Protein AF-M5EM94-F1 (afdb_monomer_lite)

Organism: NCBI:txid1297569

Foldseek 3Di:
DDDDDDDDDPDADDPVDDDDDDDDDDDDPPDDAQDKDFDWDWDDHPNDIDTCVVVGDIDGHHDDD

Radius of gyration: 14.91 Å; chains: 1; bounding box: 37×22×41 Å

pLDDT: mean 78.24, std 10.99, range [44.78, 90.62]

InterPro domains:
  IPR012533 YncI, copper-binding domain [PF07987] (7-56)
  IPR038507 YcnI-like superfamily [G3DSA:2.60.40.2230] (4-65)

Secondary structure (DSSP, 8-state):
---PPPP----PPPTT------------TTPPTTPEEE--EEEEETTEEEEE-TTPPEEEPPPP-

Structure (mmCIF, N/CA/C/O backbone):
data_AF-M5EM94-F1
#
_entry.id   AF-M5EM94-F1
#
loop_
_atom_site.group_PDB
_atom_site.id
_atom_site.type_symbol
_atom_site.label_atom_id
_atom_site.label_alt_id
_atom_site.label_comp_id
_atom_site.label_asym_id
_atom_site.label_entity_id
_atom_site.label_seq_id
_atom_site.pdbx_PDB_ins_code
_atom_site.Cartn_x
_atom_site.Cartn_y
_atom_site.Cartn_z
_atom_site.occupancy
_atom_site.B_iso_or_equiv
_atom_site.auth_seq_id
_atom_site.auth_comp_id
_atom_site.auth_asym_id
_atom_site.auth_atom_id
_atom_site.pdbx_PDB_model_num
ATOM 1 N N . MET A 1 1 ? -17.676 7.451 -1.015 1.00 44.78 1 MET A N 1
ATOM 2 C CA . MET A 1 1 ? -16.554 8.303 -1.463 1.00 44.78 1 MET A CA 1
ATOM 3 C C . MET A 1 1 ? -15.684 7.440 -2.358 1.00 44.78 1 MET A C 1
ATOM 5 O O . MET A 1 1 ? -15.357 6.348 -1.904 1.00 44.78 1 MET A O 1
ATOM 9 N N . PRO A 1 2 ? -15.403 7.825 -3.612 1.00 49.81 2 PRO A N 1
ATOM 10 C CA . PRO A 1 2 ? -14.469 7.069 -4.433 1.00 49.81 2 PRO A CA 1
ATOM 11 C C . PRO A 1 2 ? -13.066 7.215 -3.836 1.00 49.81 2 PRO A C 1
ATOM 13 O O . PRO A 1 2 ? -12.670 8.291 -3.392 1.00 49.81 2 PRO A O 1
ATOM 16 N N . ILE A 1 3 ? -12.370 6.091 -3.742 1.00 57.38 3 ILE A N 1
ATOM 17 C CA . ILE A 1 3 ? -10.948 6.036 -3.426 1.00 57.38 3 ILE A CA 1
ATOM 18 C C . ILE A 1 3 ? -10.203 6.406 -4.709 1.00 57.38 3 ILE A C 1
ATOM 20 O O . ILE A 1 3 ? -10.232 5.647 -5.672 1.00 57.38 3 ILE A O 1
ATOM 24 N N . GLU A 1 4 ? -9.608 7.594 -4.744 1.00 57.22 4 GLU A N 1
ATOM 25 C CA . GLU A 1 4 ? -8.769 8.013 -5.869 1.00 57.22 4 GLU A CA 1
ATOM 26 C C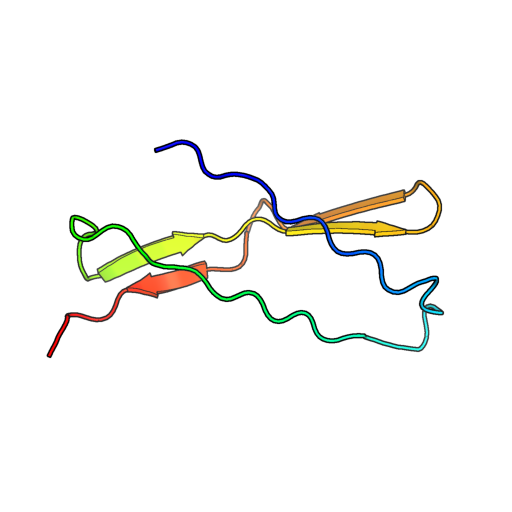 . GLU A 1 4 ? -7.386 7.349 -5.742 1.00 57.22 4 GLU A C 1
ATOM 28 O O . GLU A 1 4 ? -6.825 7.343 -4.637 1.00 57.22 4 GLU A O 1
ATOM 33 N N . PRO A 1 5 ? -6.834 6.765 -6.821 1.00 56.75 5 PRO A N 1
ATOM 34 C CA . PRO A 1 5 ? -5.475 6.240 -6.813 1.00 56.75 5 PRO A CA 1
ATOM 35 C C . PRO A 1 5 ? -4.474 7.387 -6.624 1.00 56.75 5 PRO A C 1
ATOM 37 O O . PRO A 1 5 ? -4.662 8.492 -7.128 1.00 56.75 5 PRO A O 1
ATOM 40 N N . ALA A 1 6 ? -3.411 7.127 -5.866 1.00 58.03 6 ALA A N 1
ATOM 41 C CA . ALA A 1 6 ? -2.282 8.038 -5.748 1.00 58.03 6 ALA A CA 1
ATOM 42 C C . ALA A 1 6 ? -1.146 7.516 -6.635 1.00 58.03 6 ALA A C 1
ATOM 44 O O . ALA A 1 6 ? -0.622 6.436 -6.369 1.00 58.03 6 ALA A O 1
ATOM 45 N N . ASP A 1 7 ? -0.769 8.282 -7.659 1.00 61.66 7 ASP A N 1
ATOM 46 C CA . ASP A 1 7 ? 0.344 7.964 -8.556 1.00 61.66 7 ASP A CA 1
ATOM 47 C C . ASP A 1 7 ? 1.619 8.695 -8.107 1.00 61.66 7 ASP A C 1
ATOM 49 O O . ASP A 1 7 ? 1.614 9.912 -7.895 1.00 61.66 7 ASP A O 1
ATOM 53 N N . TRP A 1 8 ? 2.726 7.963 -7.963 1.00 63.00 8 TRP A N 1
ATOM 54 C CA . TRP A 1 8 ? 4.044 8.524 -7.657 1.00 63.00 8 TRP A CA 1
ATOM 55 C C . TRP A 1 8 ? 5.070 8.088 -8.707 1.00 63.00 8 TRP A C 1
ATOM 57 O O . TRP A 1 8 ? 5.129 6.919 -9.077 1.00 63.00 8 TRP A O 1
ATOM 67 N N . SER A 1 9 ? 5.898 9.028 -9.172 1.00 62.53 9 SER A N 1
ATOM 68 C CA . SER A 1 9 ? 6.935 8.787 -10.181 1.00 62.53 9 SER A CA 1
ATOM 69 C C . SER A 1 9 ? 8.245 9.490 -9.795 1.00 62.53 9 SER A C 1
ATOM 71 O O . SER A 1 9 ? 8.423 10.672 -10.096 1.00 62.53 9 SER A O 1
ATOM 73 N N . GLY A 1 10 ? 9.159 8.788 -9.118 1.00 64.19 10 GLY A N 1
ATOM 74 C CA . GLY A 1 10 ? 10.480 9.318 -8.731 1.00 64.19 10 GLY A CA 1
ATOM 75 C C . GLY A 1 10 ? 11.655 8.931 -9.634 1.00 64.19 10 GLY A C 1
ATOM 76 O O . GLY A 1 10 ? 12.770 9.377 -9.382 1.00 64.19 10 GLY A O 1
ATOM 77 N N . GLY A 1 11 ? 11.434 8.149 -10.697 1.00 66.56 11 GLY A N 1
ATOM 78 C CA . GLY A 1 11 ? 12.477 7.729 -11.644 1.00 66.56 11 GLY A CA 1
ATOM 79 C C . GLY A 1 11 ? 12.611 6.208 -11.768 1.00 66.56 11 GLY A C 1
ATOM 80 O O . GLY A 1 11 ? 11.739 5.467 -11.327 1.00 66.56 11 GLY A O 1
ATOM 81 N N . SER A 1 12 ? 13.691 5.747 -12.411 1.00 64.44 12 SER A N 1
ATOM 82 C CA . SER A 1 12 ? 14.008 4.319 -12.558 1.00 64.44 12 SER A CA 1
ATOM 83 C C . SER A 1 12 ? 14.857 3.850 -11.374 1.00 64.44 12 SER A C 1
ATOM 85 O O . SER A 1 12 ? 15.935 4.397 -11.139 1.00 64.44 12 SER A O 1
ATOM 87 N N . LEU A 1 13 ? 14.361 2.860 -10.631 1.00 67.94 13 LEU A N 1
ATOM 88 C CA . LEU A 1 13 ? 15.060 2.229 -9.515 1.00 67.94 13 LEU A CA 1
ATOM 89 C C . LEU A 1 13 ? 15.701 0.918 -10.006 1.00 67.94 13 LEU A C 1
ATOM 91 O O . LEU A 1 13 ? 14.977 0.058 -10.514 1.00 67.94 13 LEU A O 1
ATOM 95 N N . PRO A 1 14 ? 17.033 0.747 -9.908 1.00 71.62 14 PRO A N 1
ATOM 96 C CA . PRO A 1 14 ? 17.670 -0.526 -10.233 1.00 71.62 14 PRO A CA 1
ATOM 97 C C . PRO A 1 14 ? 17.232 -1.629 -9.259 1.00 71.62 14 PRO A C 1
ATOM 99 O O . PRO A 1 14 ? 16.985 -1.353 -8.090 1.00 71.62 14 PRO A O 1
ATOM 102 N N . ASP A 1 15 ? 17.210 -2.876 -9.733 1.00 70.81 15 ASP A N 1
ATOM 103 C CA . ASP A 1 15 ? 16.713 -4.060 -9.002 1.00 70.81 15 ASP A CA 1
ATOM 104 C C . ASP A 1 15 ? 17.414 -4.311 -7.649 1.00 70.81 15 ASP A C 1
ATOM 106 O O . ASP A 1 15 ? 16.851 -4.896 -6.731 1.00 70.81 15 ASP A O 1
ATOM 110 N N . GLU A 1 16 ? 18.645 -3.817 -7.489 1.00 74.88 16 GLU A N 1
ATOM 111 C CA . GLU A 1 16 ? 19.437 -3.943 -6.258 1.00 74.88 16 GLU A CA 1
ATOM 112 C C . GLU A 1 16 ? 18.988 -2.989 -5.134 1.00 74.88 16 GLU A C 1
ATOM 114 O O . GLU A 1 16 ? 19.496 -3.071 -4.011 1.00 74.88 16 GLU A O 1
ATOM 119 N N . PHE A 1 17 ? 18.055 -2.073 -5.412 1.00 73.81 17 PHE A N 1
ATOM 120 C CA . PHE A 1 17 ? 17.621 -1.035 -4.482 1.00 73.81 17 PHE A CA 1
ATOM 121 C C . PHE A 1 17 ? 16.119 -1.101 -4.202 1.00 73.81 17 PHE A C 1
ATOM 123 O O . PHE A 1 17 ? 15.319 -1.552 -5.015 1.00 73.81 17 PHE A O 1
ATOM 130 N N . HIS A 1 18 ? 15.737 -0.598 -3.030 1.00 74.12 18 HIS A N 1
ATOM 131 C CA . HIS A 1 18 ? 14.350 -0.327 -2.667 1.00 74.12 18 HIS A CA 1
ATOM 132 C C . HIS A 1 18 ? 14.196 1.172 -2.406 1.00 74.12 18 HIS A C 1
ATOM 134 O O . HIS A 1 18 ? 15.135 1.822 -1.946 1.00 74.12 18 HIS A O 1
ATOM 140 N N . ASP A 1 19 ? 13.012 1.699 -2.693 1.00 74.88 19 ASP A N 1
ATOM 141 C CA . ASP A 1 19 ? 12.613 3.054 -2.322 1.00 74.88 19 ASP A CA 1
ATOM 142 C C . ASP A 1 19 ? 11.429 2.982 -1.349 1.00 74.88 19 ASP A C 1
ATOM 144 O O . ASP A 1 19 ? 10.710 1.976 -1.305 1.00 74.88 19 ASP A O 1
ATOM 148 N N . GLU A 1 20 ? 11.244 4.021 -0.539 1.00 78.75 20 GLU A N 1
ATOM 149 C CA . GLU A 1 20 ? 10.180 4.079 0.464 1.00 78.75 20 GLU A CA 1
ATOM 150 C C . GLU A 1 20 ? 9.092 5.072 0.051 1.00 78.75 20 GLU A C 1
ATOM 152 O O . GLU A 1 20 ? 9.333 6.263 -0.152 1.00 78.75 20 GLU A O 1
ATOM 157 N N . PHE A 1 21 ? 7.852 4.585 0.001 1.00 77.06 21 PHE A N 1
ATOM 158 C CA . PHE A 1 21 ? 6.684 5.400 -0.316 1.00 77.06 21 PHE A CA 1
ATOM 159 C C . PHE A 1 21 ? 5.871 5.704 0.934 1.00 77.06 21 PHE A C 1
ATOM 161 O O . PHE A 1 21 ? 5.394 4.802 1.624 1.00 77.06 21 PHE A O 1
ATOM 168 N N . VAL A 1 22 ? 5.642 6.994 1.188 1.00 81.94 22 VAL A N 1
ATOM 169 C CA . VAL A 1 22 ? 4.805 7.461 2.296 1.00 81.94 22 VAL A CA 1
ATOM 170 C C . VAL A 1 22 ? 3.620 8.241 1.740 1.00 81.94 22 VAL A C 1
ATOM 172 O O . VAL A 1 22 ? 3.779 9.342 1.218 1.00 81.94 22 VAL A O 1
ATOM 175 N N . PHE A 1 23 ? 2.410 7.705 1.909 1.00 81.00 23 PHE A N 1
ATOM 176 C CA . PHE A 1 23 ? 1.170 8.439 1.659 1.00 81.00 23 PHE A CA 1
ATOM 177 C C . PHE A 1 23 ? 0.514 8.848 2.980 1.00 81.00 23 PHE A C 1
ATOM 179 O O . PHE A 1 23 ? 0.599 8.156 3.996 1.00 81.00 23 PHE A O 1
ATOM 186 N N . ARG A 1 24 ? -0.158 10.001 2.978 1.00 85.06 24 ARG A N 1
ATOM 187 C CA . ARG A 1 24 ? -0.968 10.473 4.106 1.00 85.06 24 ARG A CA 1
ATOM 188 C C . ARG A 1 24 ? -2.394 10.670 3.629 1.00 85.06 24 ARG A C 1
ATOM 190 O O . ARG A 1 24 ? -2.628 11.339 2.630 1.00 85.06 24 ARG A O 1
ATOM 197 N N . GLY A 1 25 ? -3.340 10.106 4.366 1.00 84.44 25 GLY A N 1
ATOM 198 C CA . GLY A 1 25 ? -4.761 10.202 4.069 1.00 84.44 25 GLY A CA 1
ATOM 199 C C . GLY A 1 25 ? -5.589 10.229 5.344 1.00 84.44 25 GLY A C 1
ATOM 200 O O . GLY A 1 25 ? -5.081 9.998 6.442 1.00 84.44 25 GLY A O 1
ATOM 201 N N . THR A 1 26 ? -6.876 10.524 5.191 1.00 84.31 26 THR A N 1
ATOM 202 C CA . THR A 1 26 ? -7.843 10.477 6.290 1.00 84.31 26 THR A CA 1
ATOM 203 C C . THR A 1 26 ? -8.749 9.272 6.098 1.00 84.31 26 THR A C 1
ATOM 205 O O . THR A 1 26 ? -9.233 9.016 5.000 1.00 84.31 26 THR A O 1
ATOM 208 N N . LEU A 1 27 ? -8.978 8.532 7.178 1.00 84.38 27 LEU A N 1
ATOM 209 C CA . LEU A 1 27 ? -9.898 7.404 7.202 1.00 84.38 27 LEU A CA 1
ATOM 210 C C . LEU A 1 27 ? -11.318 7.892 7.507 1.00 84.38 27 LEU A C 1
ATOM 212 O O . LEU A 1 27 ? -11.501 8.787 8.336 1.00 84.38 27 LEU A O 1
ATOM 216 N N . ALA A 1 28 ? -12.316 7.300 6.847 1.00 85.12 28 ALA A N 1
ATOM 217 C CA . ALA A 1 28 ? -13.715 7.658 7.052 1.00 85.12 28 ALA A CA 1
ATOM 218 C C . ALA A 1 28 ? -14.131 7.458 8.523 1.00 85.12 28 ALA A C 1
ATOM 220 O O . ALA A 1 28 ? -13.676 6.536 9.206 1.00 85.12 28 ALA A O 1
ATOM 221 N N . ALA A 1 29 ? -14.959 8.370 9.035 1.00 81.62 29 ALA A N 1
ATOM 222 C CA . ALA A 1 29 ? -15.281 8.439 10.461 1.00 81.62 29 ALA A CA 1
ATOM 223 C C . ALA A 1 29 ? -16.151 7.271 10.955 1.00 81.62 29 ALA A C 1
ATOM 225 O O . ALA A 1 29 ? -16.167 6.994 12.152 1.00 81.62 29 ALA A O 1
ATOM 226 N N . ASP A 1 30 ? -16.850 6.608 10.040 1.00 84.44 30 ASP A N 1
ATOM 227 C CA . ASP A 1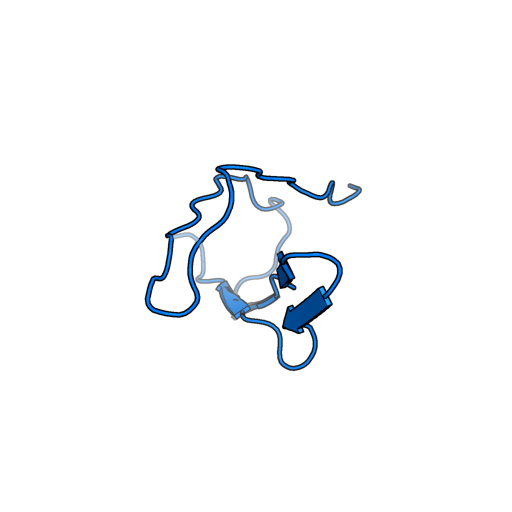 30 ? -17.795 5.5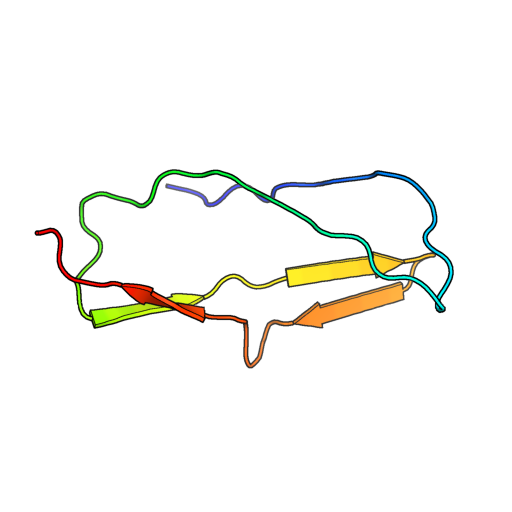14 10.254 1.00 84.44 30 ASP A CA 1
ATOM 228 C C . ASP A 1 30 ? -17.156 4.115 10.173 1.00 84.44 30 ASP A C 1
ATOM 230 O O . ASP A 1 30 ? -17.846 3.105 10.322 1.00 84.44 30 ASP A O 1
ATOM 234 N N . LEU A 1 31 ? -15.835 4.029 9.988 1.00 86.19 31 LEU A N 1
ATOM 235 C CA . LEU A 1 31 ? -15.128 2.750 9.982 1.00 86.19 31 LEU A CA 1
ATOM 236 C C . LEU A 1 31 ? -15.179 2.068 11.353 1.00 86.19 31 LEU A C 1
ATOM 238 O O . LEU A 1 31 ? -14.888 2.662 12.394 1.00 86.19 31 LEU A O 1
ATOM 242 N N . THR A 1 32 ? -15.518 0.779 11.347 1.00 84.00 32 THR A N 1
ATOM 243 C CA . THR A 1 32 ? -15.685 -0.004 12.573 1.00 84.00 32 THR A CA 1
ATOM 244 C C . THR A 1 32 ? -14.333 -0.448 13.131 1.00 84.00 32 THR A C 1
ATOM 246 O O . THR A 1 32 ? -13.502 -1.024 12.426 1.00 84.00 32 THR A O 1
ATOM 249 N N . ALA A 1 33 ? -14.118 -0.230 14.431 1.00 84.69 33 ALA A N 1
ATOM 250 C CA . ALA A 1 33 ? -12.947 -0.753 15.127 1.00 84.69 33 ALA A CA 1
ATOM 251 C C . ALA A 1 33 ? -12.879 -2.288 15.017 1.00 84.69 33 ALA A C 1
ATOM 253 O O . ALA A 1 33 ? -13.894 -2.980 15.060 1.00 84.69 33 ALA A O 1
ATOM 254 N N . GLY A 1 34 ? -11.670 -2.830 14.882 1.00 83.06 34 GLY A N 1
ATOM 255 C CA . GLY A 1 34 ? -11.433 -4.264 14.717 1.00 83.06 34 GLY A CA 1
ATOM 256 C C . GLY A 1 34 ? -11.498 -4.769 13.273 1.00 83.06 34 GLY A C 1
ATOM 257 O O . GLY A 1 34 ? -11.014 -5.877 13.025 1.00 83.06 34 GLY A O 1
ATOM 258 N N . GLN A 1 35 ? -12.006 -3.975 12.322 1.00 85.75 35 GLN A N 1
ATOM 259 C CA . GLN A 1 35 ? -11.957 -4.303 10.896 1.00 85.75 35 GLN A CA 1
ATOM 260 C C . GLN A 1 35 ? -10.512 -4.239 10.366 1.00 85.75 35 GLN A C 1
ATOM 262 O O . GLN A 1 35 ? -9.693 -3.446 10.843 1.00 85.75 35 GLN A O 1
ATOM 267 N N . LYS A 1 36 ? -10.185 -5.084 9.380 1.00 86.69 36 LYS A N 1
ATOM 268 C CA . LYS A 1 36 ? -8.953 -4.952 8.593 1.00 86.69 36 LYS A CA 1
ATOM 269 C C . LYS A 1 36 ? -9.218 -4.043 7.400 1.00 86.69 36 LYS A C 1
ATOM 271 O O . LYS A 1 36 ? -10.125 -4.318 6.618 1.00 86.69 36 LYS A O 1
ATOM 276 N N . LEU A 1 37 ? -8.416 -2.995 7.268 1.00 88.75 37 LEU A N 1
ATOM 277 C CA . LEU A 1 37 ? -8.337 -2.211 6.042 1.00 88.75 37 LEU A CA 1
ATOM 278 C C . LEU A 1 37 ? -7.202 -2.760 5.197 1.00 88.75 37 LEU A C 1
ATOM 280 O O . LEU A 1 37 ? -6.105 -2.961 5.714 1.00 88.75 37 LEU A O 1
ATOM 284 N N . TYR A 1 38 ? -7.477 -2.978 3.919 1.00 88.94 38 TYR A N 1
ATOM 285 C CA . TYR A 1 38 ? -6.503 -3.441 2.944 1.00 88.94 38 TYR A CA 1
ATOM 286 C C . TYR A 1 38 ? -6.093 -2.287 2.039 1.00 88.94 38 TYR A C 1
ATOM 288 O O . TYR A 1 38 ? -6.938 -1.485 1.640 1.00 88.94 38 TYR A O 1
ATOM 296 N N . PHE A 1 39 ? -4.809 -2.232 1.706 1.00 89.00 39 PHE A N 1
ATOM 297 C CA . PHE A 1 39 ? -4.231 -1.256 0.791 1.00 89.00 39 PHE A CA 1
ATOM 298 C C . PHE A 1 39 ? -3.594 -2.024 -0.367 1.00 89.00 39 PHE A C 1
ATOM 300 O O . PHE A 1 39 ? -2.435 -2.423 -0.261 1.00 89.00 39 PHE A O 1
ATOM 307 N N . PRO A 1 40 ? -4.354 -2.313 -1.438 1.00 90.62 40 PRO A N 1
ATOM 308 C CA . PRO A 1 40 ? -3.811 -2.945 -2.632 1.00 90.62 40 PRO A CA 1
ATOM 309 C C . PRO A 1 40 ? -2.726 -2.056 -3.242 1.00 90.62 40 PRO A C 1
ATOM 311 O O . PRO A 1 40 ? -2.940 -0.854 -3.401 1.00 90.62 40 PRO A O 1
ATOM 314 N N . VAL A 1 41 ? -1.582 -2.643 -3.595 1.00 88.75 41 VAL A N 1
ATOM 315 C CA . VAL A 1 41 ? -0.462 -1.918 -4.214 1.00 88.75 41 VAL A CA 1
ATOM 316 C C . VAL A 1 41 ? -0.184 -2.504 -5.592 1.00 88.75 41 VAL A C 1
ATOM 318 O O . VAL A 1 41 ? -0.128 -3.724 -5.759 1.00 88.75 41 VAL A O 1
ATOM 321 N N . VAL A 1 42 ? -0.013 -1.629 -6.580 1.00 89.19 42 VAL A N 1
ATOM 322 C CA . VAL A 1 42 ? 0.504 -1.989 -7.901 1.00 89.19 42 VAL A CA 1
ATOM 323 C C . VAL A 1 42 ? 1.822 -1.256 -8.084 1.00 89.19 42 VAL A C 1
ATOM 325 O O . VAL A 1 42 ? 1.867 -0.036 -7.962 1.00 89.19 42 VAL A O 1
ATOM 328 N N . GLN A 1 43 ? 2.886 -2.006 -8.343 1.00 86.12 43 GLN A N 1
ATOM 329 C CA . GLN A 1 43 ? 4.194 -1.460 -8.674 1.00 86.12 43 GLN A CA 1
ATOM 330 C C . GLN A 1 43 ? 4.420 -1.640 -10.169 1.00 86.12 43 GLN A C 1
ATOM 332 O O . GLN A 1 43 ? 4.407 -2.766 -10.659 1.00 86.12 43 GLN A O 1
ATOM 337 N N . GLU A 1 44 ? 4.642 -0.545 -10.890 1.00 85.06 44 GLU A N 1
ATOM 338 C CA . GLU A 1 44 ? 4.943 -0.578 -12.321 1.00 85.06 44 GLU A CA 1
ATOM 339 C 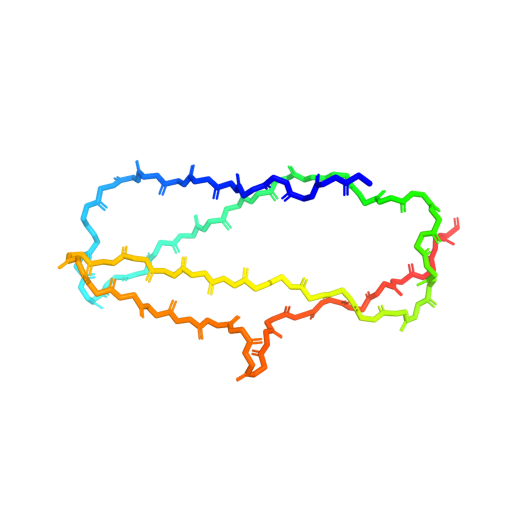C . GLU A 1 44 ? 6.418 -0.245 -12.560 1.00 85.06 44 GLU A C 1
ATOM 341 O O . GLU A 1 44 ? 6.922 0.772 -12.085 1.00 85.06 44 GLU A O 1
ATOM 346 N N . CYS A 1 45 ? 7.133 -1.104 -13.290 1.00 79.44 45 CYS A N 1
ATOM 347 C CA . CYS A 1 45 ? 8.549 -0.927 -13.618 1.00 79.44 45 CYS A CA 1
ATOM 348 C C . CYS A 1 45 ? 8.804 -1.352 -15.070 1.00 79.44 45 CYS A C 1
ATOM 350 O O . CYS A 1 45 ? 8.578 -2.501 -15.437 1.00 79.44 45 CYS A O 1
ATOM 352 N N . HIS A 1 46 ? 9.277 -0.424 -15.910 1.00 77.44 46 HIS A N 1
ATOM 353 C CA . HIS A 1 46 ? 9.646 -0.671 -17.317 1.00 77.44 46 HIS A CA 1
ATOM 354 C C . HIS A 1 46 ? 8.598 -1.457 -18.143 1.00 77.44 46 HIS A C 1
ATOM 356 O O . HIS A 1 46 ? 8.949 -2.281 -18.984 1.00 77.44 46 HIS A O 1
ATOM 362 N N . GLY A 1 47 ? 7.303 -1.203 -17.916 1.00 79.62 47 GLY A N 1
ATOM 363 C CA . GLY A 1 47 ? 6.200 -1.866 -18.629 1.00 79.62 47 GLY A CA 1
ATOM 364 C C . GLY A 1 47 ? 5.758 -3.212 -18.042 1.00 79.62 47 GLY A C 1
ATOM 365 O O . GLY A 1 47 ? 4.799 -3.798 -18.541 1.00 79.62 47 GLY A O 1
ATOM 366 N N . ALA A 1 48 ? 6.411 -3.688 -16.980 1.00 82.31 48 ALA A N 1
ATOM 367 C CA . ALA A 1 48 ? 5.927 -4.775 -16.134 1.00 82.31 48 ALA A CA 1
ATOM 368 C C . ALA A 1 48 ? 5.172 -4.217 -14.917 1.00 82.31 48 ALA A C 1
ATOM 370 O O . ALA A 1 48 ? 5.389 -3.072 -14.517 1.00 82.31 48 ALA A O 1
ATOM 371 N N . ALA A 1 49 ? 4.285 -5.029 -14.335 1.00 88.88 49 ALA A N 1
ATOM 372 C CA . ALA A 1 49 ? 3.477 -4.635 -13.188 1.00 88.88 49 ALA A CA 1
ATOM 373 C C . ALA A 1 49 ? 3.339 -5.774 -12.172 1.00 88.88 49 ALA A C 1
ATOM 375 O O . ALA A 1 49 ? 2.741 -6.809 -12.487 1.00 88.88 49 ALA A O 1
ATOM 376 N N . ASP A 1 50 ? 3.798 -5.530 -10.948 1.00 87.62 50 ASP A N 1
ATOM 377 C CA . ASP A 1 50 ? 3.600 -6.411 -9.800 1.00 87.62 50 ASP A CA 1
ATOM 378 C C . ASP A 1 50 ? 2.383 -5.976 -8.987 1.00 87.62 50 ASP A C 1
ATOM 380 O O . ASP A 1 50 ? 2.195 -4.800 -8.667 1.00 87.62 50 ASP A O 1
ATOM 384 N N . ARG A 1 51 ? 1.520 -6.943 -8.662 1.00 90.19 51 ARG A N 1
ATOM 385 C CA . ARG A 1 51 ? 0.204 -6.705 -8.057 1.00 90.19 51 ARG A CA 1
ATOM 386 C C . ARG A 1 51 ? 0.092 -7.375 -6.697 1.00 90.19 51 ARG A C 1
ATOM 388 O O . ARG A 1 51 ? -0.095 -8.584 -6.595 1.00 90.19 51 ARG A O 1
ATOM 395 N N . TRP A 1 52 ? 0.093 -6.559 -5.654 1.00 89.00 52 TRP A N 1
ATOM 396 C CA . TRP A 1 52 ? -0.015 -6.969 -4.258 1.00 89.00 52 TRP A CA 1
ATOM 397 C C . TRP A 1 52 ? -1.465 -6.805 -3.804 1.00 89.00 52 TRP A C 1
ATOM 399 O O . TRP A 1 52 ? -1.800 -5.933 -2.999 1.00 89.00 52 TRP A O 1
ATOM 409 N N . ILE A 1 53 ? -2.348 -7.598 -4.416 1.00 89.19 53 ILE A N 1
ATOM 410 C CA . ILE A 1 53 ? -3.805 -7.473 -4.256 1.00 89.19 53 ILE A CA 1
ATOM 411 C C . ILE A 1 53 ? -4.446 -8.683 -3.561 1.00 89.19 53 ILE A C 1
ATOM 413 O O . ILE A 1 53 ? -5.529 -8.536 -2.998 1.00 89.19 53 ILE A O 1
ATOM 417 N N . ASP A 1 54 ? -3.775 -9.843 -3.541 1.00 85.75 54 ASP A N 1
ATOM 418 C CA . ASP A 1 54 ? -4.245 -11.051 -2.849 1.00 85.75 54 ASP A CA 1
ATOM 419 C C . ASP A 1 54 ? -3.073 -11.947 -2.362 1.00 85.75 54 ASP A C 1
ATOM 421 O O . ASP A 1 54 ? -2.464 -12.641 -3.178 1.00 85.75 54 ASP A O 1
ATOM 425 N N . PRO A 1 55 ? -2.715 -11.934 -1.057 1.00 77.56 55 PRO A N 1
ATOM 426 C CA . PRO A 1 55 ? -3.246 -11.053 -0.022 1.00 77.56 55 PRO A CA 1
ATOM 427 C C . PRO A 1 55 ? -2.657 -9.638 -0.132 1.00 77.56 55 PRO A C 1
ATOM 429 O O . PRO A 1 55 ? -1.441 -9.454 -0.175 1.00 77.56 55 PRO A O 1
ATOM 432 N N . ALA A 1 56 ? -3.518 -8.620 -0.106 1.00 84.06 56 ALA A N 1
ATOM 433 C CA . ALA A 1 56 ? -3.070 -7.238 0.035 1.00 84.06 56 ALA A CA 1
ATOM 434 C C . ALA A 1 56 ? -2.528 -6.964 1.456 1.00 84.06 56 ALA A C 1
ATOM 436 O O . ALA A 1 56 ? -3.037 -7.533 2.435 1.00 84.06 56 ALA A O 1
ATOM 437 N N . PRO A 1 57 ? -1.556 -6.047 1.610 1.00 86.38 57 PRO A N 1
ATOM 438 C CA . PRO A 1 57 ? -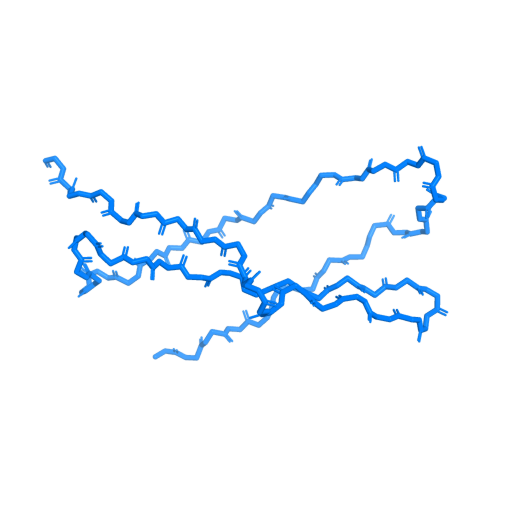1.165 -5.523 2.912 1.00 86.38 57 PRO A CA 1
ATOM 439 C C . PRO A 1 57 ? -2.370 -4.923 3.635 1.00 86.38 57 PRO A C 1
ATOM 441 O O . PRO A 1 57 ? -3.187 -4.219 3.036 1.00 86.38 57 PRO A O 1
ATOM 444 N N . GLY A 1 58 ? -2.491 -5.188 4.934 1.00 85.19 58 GLY A N 1
ATOM 445 C CA . GLY A 1 58 ? -3.613 -4.684 5.710 1.00 85.19 58 GLY A CA 1
ATOM 446 C C . GLY A 1 58 ? -3.243 -4.272 7.122 1.00 85.19 58 GLY A C 1
ATOM 447 O O . GLY A 1 58 ? -2.385 -4.879 7.763 1.00 85.19 58 GLY A O 1
ATOM 448 N N . ILE A 1 59 ? -3.936 -3.252 7.619 1.00 87.56 59 ILE A N 1
ATOM 449 C CA . ILE A 1 59 ? -3.823 -2.772 8.997 1.00 87.56 59 ILE A CA 1
ATOM 450 C C . ILE A 1 59 ? -5.103 -3.109 9.756 1.00 87.56 59 ILE A C 1
ATOM 452 O O . ILE A 1 59 ? -6.207 -3.061 9.207 1.00 87.56 59 ILE A O 1
ATOM 456 N N . LYS A 1 60 ? -4.974 -3.436 11.041 1.00 87.12 60 LYS A N 1
ATOM 457 C CA . LYS A 1 60 ? -6.132 -3.599 11.922 1.00 87.12 60 LYS A CA 1
ATOM 458 C C . LYS A 1 60 ? -6.512 -2.244 12.505 1.00 87.12 60 LYS A C 1
ATOM 460 O O . LYS A 1 60 ? -5.677 -1.592 13.131 1.00 87.12 60 LYS A O 1
ATOM 465 N N . LEU A 1 61 ? -7.773 -1.851 12.349 1.00 84.75 61 LEU A N 1
ATOM 466 C CA . LEU A 1 61 ? -8.283 -0.633 12.961 1.00 84.75 61 LEU A CA 1
ATOM 467 C C . LEU A 1 61 ? -8.349 -0.812 14.479 1.00 84.75 61 LEU A C 1
ATOM 469 O O . LEU A 1 61 ? -9.087 -1.661 14.986 1.00 84.75 61 LEU A O 1
ATOM 473 N N . L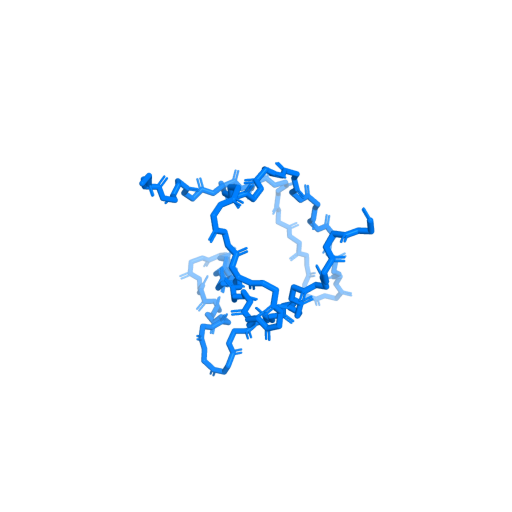EU A 1 62 ? -7.569 -0.021 15.206 1.00 84.81 62 LEU A N 1
ATOM 474 C CA . LEU A 1 62 ? -7.652 0.033 16.659 1.00 84.81 62 LEU A CA 1
ATOM 475 C C . LEU A 1 62 ? -8.788 0.977 17.079 1.00 84.81 62 LEU A C 1
ATOM 477 O O . LEU A 1 62 ? -9.069 1.947 16.370 1.00 84.81 62 LEU A O 1
ATOM 481 N N . PRO A 1 63 ? -9.466 0.699 18.207 1.00 79.88 63 PRO A N 1
ATOM 482 C CA . PRO A 1 63 ? -10.485 1.597 18.730 1.00 79.88 63 PRO A CA 1
ATOM 483 C C . PRO A 1 63 ? -9.886 2.978 19.009 1.00 79.88 63 PRO A C 1
ATOM 485 O O . PRO A 1 63 ? -8.758 3.092 19.498 1.00 79.88 63 PRO A O 1
ATOM 488 N N . LYS A 1 64 ? -10.651 4.030 18.693 1.00 73.62 64 LYS A N 1
ATOM 489 C CA . LYS A 1 64 ? -10.305 5.391 19.110 1.00 73.62 64 LYS A CA 1
ATOM 490 C C . LYS A 1 64 ? -10.316 5.432 20.642 1.00 73.62 64 LYS A C 1
ATOM 492 O O . LYS A 1 64 ? -11.221 4.870 21.255 1.00 73.62 64 LYS A O 1
ATOM 497 N N . LYS A 1 65 ? -9.263 6.012 21.216 1.00 66.06 65 LYS A N 1
ATOM 498 C CA . LYS A 1 65 ? -9.090 6.165 22.664 1.00 66.06 65 LYS A CA 1
ATOM 499 C C . LYS A 1 65 ? -10.100 7.152 23.238 1.00 66.06 65 LYS A C 1
ATOM 501 O O . LYS A 1 65 ? -10.435 8.112 22.509 1.00 66.06 65 LYS A O 1
#

Sequence (65 aa):
MPIEPADWSGGSLPDEFHDEFVFRGTLAADLTAGQKLYFPVVQECHGAADRWIDPAPGIKLLPKK